Protein AF-G0MVY6-F1 (afdb_monomer_lite)

Structure (mmCIF, N/CA/C/O backbone):
data_AF-G0MVY6-F1
#
_entry.id   AF-G0MVY6-F1
#
loop_
_atom_site.group_PDB
_atom_site.id
_atom_site.type_symbol
_atom_site.label_atom_id
_atom_site.label_alt_id
_atom_site.label_comp_id
_atom_site.label_asym_id
_atom_site.label_entity_id
_atom_site.label_seq_id
_atom_site.pdbx_PDB_ins_code
_atom_site.Cartn_x
_atom_site.Cartn_y
_atom_site.Cartn_z
_atom_site.occupancy
_atom_site.B_iso_or_equiv
_atom_site.auth_seq_id
_atom_site.auth_comp_id
_atom_site.auth_asym_id
_atom_site.auth_atom_id
_atom_site.pdbx_PDB_model_num
ATOM 1 N N . MET A 1 1 ? -21.681 23.575 30.184 1.00 54.53 1 MET A N 1
ATOM 2 C CA . MET A 1 1 ? -21.150 22.647 29.163 1.00 54.53 1 MET A CA 1
ATOM 3 C C . MET A 1 1 ? -19.642 22.621 29.316 1.00 54.53 1 MET A C 1
ATOM 5 O O . MET A 1 1 ? -19.045 23.687 29.276 1.00 54.53 1 MET A O 1
ATOM 9 N N . GLY A 1 2 ? -19.061 21.460 29.621 1.00 59.47 2 GLY A N 1
ATOM 10 C CA . GLY A 1 2 ? -17.609 21.304 29.754 1.00 59.47 2 GLY A CA 1
ATOM 11 C C . GLY A 1 2 ? -16.982 20.960 28.407 1.00 59.47 2 GLY A C 1
ATOM 12 O O . GLY A 1 2 ? -17.597 20.242 27.621 1.00 59.47 2 GLY A O 1
ATOM 13 N N . LEU A 1 3 ? -15.790 21.489 28.145 1.00 54.53 3 LEU A N 1
ATOM 14 C CA . LEU A 1 3 ? -14.963 21.084 27.010 1.00 54.53 3 LEU A CA 1
ATOM 15 C C . LEU A 1 3 ? -14.268 19.763 27.353 1.00 54.53 3 LEU A C 1
ATOM 17 O O . LEU A 1 3 ? -13.771 19.597 28.468 1.00 54.53 3 LEU A O 1
ATOM 21 N N . VAL A 1 4 ? -14.219 18.844 26.395 1.00 61.91 4 VAL A N 1
ATOM 22 C CA . VAL A 1 4 ? -13.423 17.616 26.496 1.00 61.91 4 VAL A CA 1
ATOM 23 C C . VAL A 1 4 ? -12.107 17.865 25.775 1.00 61.91 4 VAL A C 1
ATOM 25 O O . VAL A 1 4 ? -12.110 18.292 24.623 1.00 61.91 4 VAL A O 1
ATOM 28 N N . VAL A 1 5 ? -10.984 17.632 26.454 1.00 56.56 5 VAL A N 1
ATOM 29 C CA . VAL A 1 5 ? -9.653 17.804 25.861 1.00 56.56 5 VAL A CA 1
ATOM 30 C C . VAL A 1 5 ? -9.178 16.466 25.305 1.00 56.56 5 VAL A C 1
ATOM 32 O O . VAL A 1 5 ? -9.082 15.494 26.050 1.00 56.56 5 VAL A O 1
ATOM 35 N N . ILE A 1 6 ? -8.884 16.428 24.006 1.00 56.91 6 ILE A N 1
ATOM 36 C CA . ILE A 1 6 ? -8.321 15.272 23.296 1.00 56.91 6 ILE A CA 1
ATOM 37 C C . ILE A 1 6 ? -7.067 15.770 22.572 1.00 56.91 6 ILE A C 1
ATOM 39 O O . ILE A 1 6 ? -7.131 16.767 21.856 1.00 56.91 6 ILE A O 1
ATOM 43 N N . ASP A 1 7 ? -5.917 15.142 22.828 1.00 54.94 7 ASP A N 1
ATOM 44 C CA . ASP A 1 7 ? -4.609 15.492 22.242 1.00 54.94 7 ASP A CA 1
ATOM 45 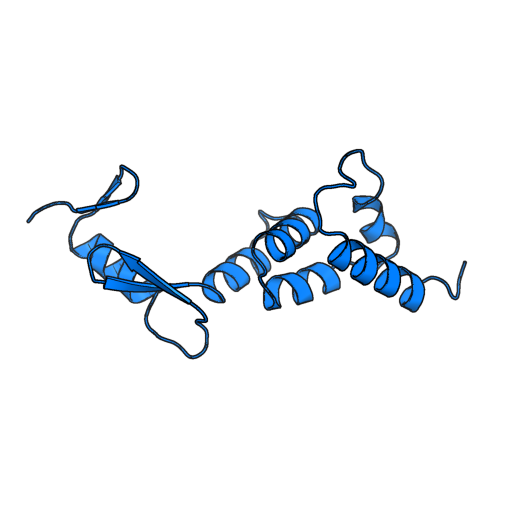C C . ASP A 1 7 ? -4.218 16.979 22.357 1.00 54.94 7 ASP A C 1
ATOM 47 O O . ASP A 1 7 ? -3.557 17.549 21.492 1.00 54.94 7 ASP A O 1
ATOM 51 N N . GLY A 1 8 ? -4.635 17.633 23.447 1.00 67.25 8 GLY A N 1
ATOM 52 C CA . GLY A 1 8 ? -4.352 19.050 23.704 1.00 67.25 8 GLY A CA 1
ATOM 53 C C . GLY A 1 8 ? -5.325 20.036 23.048 1.00 67.25 8 GLY A C 1
ATOM 54 O O . GLY A 1 8 ? -5.194 21.240 23.268 1.00 67.25 8 GLY A O 1
ATOM 55 N N . TYR A 1 9 ? -6.333 19.554 22.316 1.00 62.44 9 TYR A N 1
ATOM 56 C CA . TYR A 1 9 ? -7.393 20.373 21.728 1.00 62.44 9 TYR A CA 1
ATOM 57 C C . TYR A 1 9 ? -8.703 20.222 22.507 1.00 62.44 9 TYR A C 1
ATOM 59 O O . TYR A 1 9 ? -9.116 19.117 22.854 1.00 62.44 9 TYR A O 1
ATOM 67 N N . GLY A 1 10 ? -9.356 21.348 22.804 1.00 70.38 10 GLY A N 1
ATOM 68 C CA . GLY A 1 10 ? -10.657 21.376 23.472 1.00 70.38 10 GLY A CA 1
ATOM 69 C C . GLY A 1 10 ? -11.803 21.262 22.470 1.00 70.38 10 GLY A C 1
ATOM 70 O O . GLY A 1 10 ? -11.910 22.082 21.562 1.00 70.38 10 GLY A O 1
ATOM 71 N N . TYR A 1 11 ? -12.683 20.286 22.673 1.00 72.56 11 TYR A N 1
ATOM 72 C CA . TYR A 1 11 ? -13.880 20.065 21.866 1.00 72.56 11 TYR A CA 1
ATOM 73 C C . TYR A 1 11 ? -15.139 20.301 22.699 1.00 72.56 11 TYR A C 1
ATOM 75 O O . TYR A 1 11 ? -15.228 19.874 23.855 1.00 72.56 11 TYR A O 1
ATOM 83 N N . ASP A 1 12 ? -16.122 20.982 22.111 1.00 81.12 12 ASP A N 1
ATOM 84 C CA . ASP A 1 12 ? -17.461 21.088 22.684 1.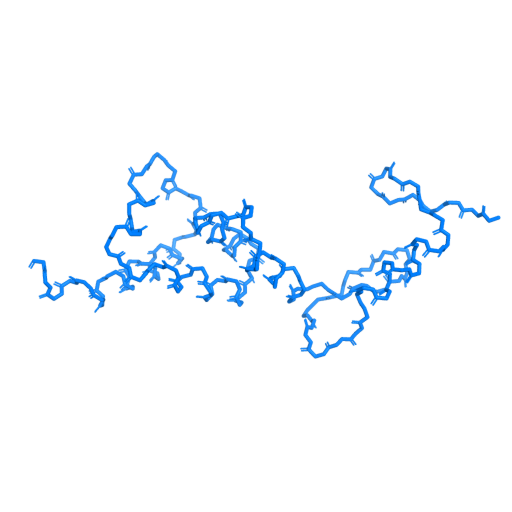00 81.12 12 ASP A CA 1
ATOM 85 C C . ASP A 1 12 ? -18.287 19.825 22.391 1.00 81.12 12 ASP A C 1
ATOM 87 O O . ASP A 1 12 ? -17.891 18.943 21.624 1.00 81.12 12 ASP A O 1
ATOM 91 N N . SER A 1 13 ? -19.458 19.714 23.020 1.00 75.06 13 SER A N 1
ATOM 92 C CA . SER A 1 13 ? -20.318 18.536 22.867 1.00 75.06 13 SER A CA 1
ATOM 93 C C . SER A 1 13 ? -20.756 18.293 21.420 1.00 75.06 13 SER A C 1
ATOM 95 O O . SER A 1 13 ? -20.963 17.146 21.040 1.00 75.06 13 SER A O 1
ATOM 97 N N . VAL A 1 14 ? -20.874 19.353 20.614 1.00 79.62 14 VAL A N 1
ATOM 98 C CA . VAL A 1 14 ? -21.282 19.275 19.204 1.00 79.62 14 VAL A CA 1
ATOM 99 C C . VAL A 1 14 ? -20.148 18.721 18.338 1.00 79.62 14 VAL A C 1
ATOM 101 O O . VAL A 1 14 ? -20.378 17.861 17.487 1.00 79.62 14 VAL A O 1
ATOM 104 N N . GLY A 1 15 ? -18.913 19.174 18.564 1.00 73.25 15 GLY A N 1
ATOM 105 C CA . GLY A 1 15 ? -17.722 18.670 17.887 1.00 73.25 15 GLY A CA 1
ATOM 106 C C . GLY A 1 15 ? -17.469 17.193 18.182 1.00 73.25 15 GLY A C 1
ATOM 107 O O . GLY A 1 15 ? -17.183 16.429 17.260 1.00 73.25 15 GLY A O 1
ATOM 108 N N . ILE A 1 16 ? -17.657 16.783 19.440 1.00 67.75 16 ILE A N 1
ATOM 109 C CA . ILE A 1 16 ? -17.566 15.379 19.860 1.00 67.75 16 ILE A CA 1
ATOM 110 C C . ILE A 1 16 ? -18.630 14.515 19.162 1.00 67.75 16 ILE A C 1
ATOM 112 O O . ILE A 1 16 ? -18.293 13.475 18.602 1.00 67.75 16 ILE A O 1
ATOM 116 N N . GLU A 1 17 ? -19.888 14.962 19.101 1.00 73.62 17 GLU A N 1
ATOM 117 C CA . GLU A 1 17 ? -20.968 14.206 18.444 1.00 73.62 17 GLU A CA 1
ATOM 118 C C . GLU A 1 17 ? -20.730 14.035 16.930 1.00 73.62 17 GLU A C 1
ATOM 120 O O . GLU A 1 17 ? -21.016 12.987 16.348 1.00 73.62 17 GLU A O 1
ATOM 125 N N . LYS A 1 18 ? -20.176 15.062 16.273 1.00 73.31 18 LYS A N 1
ATOM 126 C CA . LYS A 1 18 ? -19.831 15.010 14.846 1.00 73.31 18 LYS A CA 1
ATOM 127 C C . LYS A 1 18 ? -18.664 14.059 14.569 1.00 73.31 18 LYS A C 1
ATOM 129 O O . LYS A 1 18 ? -18.689 13.360 13.557 1.00 73.31 18 LYS A O 1
ATOM 134 N N . LEU A 1 19 ? -17.663 14.039 15.450 1.00 65.81 19 LEU A N 1
ATOM 135 C CA . LEU A 1 19 ? -16.564 13.077 15.398 1.00 65.81 19 LEU A CA 1
ATOM 136 C C . LEU A 1 19 ? -17.096 11.655 15.569 1.00 65.81 19 LEU A C 1
ATOM 138 O O . LEU A 1 19 ? -16.853 10.826 14.704 1.00 65.81 19 LEU A O 1
ATOM 142 N N . GLU A 1 20 ? -17.894 11.382 16.595 1.00 64.94 20 GLU A N 1
ATOM 143 C CA . GLU A 1 20 ? -18.481 10.052 16.824 1.00 64.94 20 GLU A CA 1
ATOM 144 C C . GLU A 1 20 ? -19.257 9.530 15.616 1.00 64.94 20 GLU A C 1
ATOM 146 O O . GLU A 1 20 ? -18.976 8.428 15.153 1.00 64.94 20 GLU A O 1
ATOM 151 N N . LYS A 1 21 ? -20.124 10.361 15.023 1.00 69.62 21 LYS A N 1
ATOM 152 C CA . LYS A 1 21 ? -20.854 10.019 13.790 1.00 69.62 21 LYS A CA 1
ATOM 153 C C . LYS A 1 21 ? -19.941 9.670 12.612 1.00 69.62 21 LYS A C 1
ATOM 155 O O . LYS A 1 21 ? -20.304 8.856 11.770 1.00 69.62 21 LYS A O 1
ATOM 160 N N . SER A 1 22 ? -18.757 10.284 12.519 1.00 61.62 22 SER A N 1
ATOM 161 C CA . SER A 1 22 ? -17.796 9.983 11.443 1.00 61.62 22 SER A CA 1
ATOM 162 C C . SER A 1 22 ? -17.138 8.605 11.582 1.00 61.62 22 SER A C 1
ATOM 164 O O . SER A 1 22 ? -16.566 8.098 10.619 1.00 61.62 22 SER A O 1
ATOM 166 N N . PHE A 1 23 ? -17.274 7.990 12.757 1.00 59.12 23 PHE A N 1
ATOM 167 C CA . PHE A 1 23 ? -16.740 6.684 13.105 1.00 59.12 23 PHE A CA 1
ATOM 168 C C . PHE A 1 23 ? -17.847 5.713 13.554 1.00 59.12 23 PHE A C 1
ATOM 170 O O . PHE A 1 23 ? -17.557 4.785 14.307 1.00 59.12 23 PHE A O 1
ATOM 177 N N . ASP A 1 24 ? -19.100 5.913 13.131 1.00 64.06 24 ASP A N 1
ATOM 178 C CA . ASP A 1 24 ? -20.198 4.986 13.419 1.00 64.06 24 ASP A CA 1
ATOM 179 C C . ASP A 1 24 ? -19.915 3.583 12.850 1.00 64.06 24 ASP A C 1
ATOM 181 O O . ASP A 1 24 ? -19.255 3.410 11.818 1.00 64.06 24 ASP A O 1
ATOM 185 N N . LYS A 1 25 ? -20.437 2.555 13.531 1.00 55.38 25 LYS A N 1
ATOM 186 C CA . LYS A 1 25 ? -20.244 1.152 13.145 1.00 55.38 25 LYS A CA 1
ATOM 187 C C . LYS A 1 25 ? -20.720 0.905 11.713 1.00 55.38 25 LYS A C 1
ATOM 189 O O . LYS A 1 25 ? -21.887 1.119 11.399 1.00 55.38 25 LYS A O 1
ATOM 194 N N . SER A 1 26 ? -19.846 0.340 10.887 1.00 65.75 26 SER A N 1
ATOM 195 C CA . SER A 1 26 ? -20.181 -0.134 9.543 1.00 65.75 26 SER A CA 1
ATOM 196 C C . SER A 1 26 ? -19.463 -1.446 9.231 1.00 65.75 26 SER A C 1
ATOM 198 O O . SER A 1 26 ? -18.484 -1.799 9.894 1.00 65.75 26 SER A O 1
ATOM 200 N N . ASP A 1 27 ? -19.896 -2.129 8.170 1.00 61.19 27 ASP A N 1
ATOM 201 C CA . ASP A 1 27 ? -19.201 -3.300 7.601 1.00 61.19 27 ASP A CA 1
ATOM 202 C C . ASP A 1 27 ? -17.777 -2.958 7.114 1.00 61.19 27 ASP A C 1
ATOM 204 O O . ASP A 1 27 ? -16.992 -3.816 6.702 1.00 61.19 27 ASP A O 1
ATOM 208 N N . GLU A 1 28 ? -17.421 -1.678 7.168 1.00 55.59 28 GLU A N 1
ATOM 209 C CA . GLU A 1 28 ? -16.171 -1.122 6.707 1.00 55.59 28 GLU A CA 1
ATOM 210 C C . GLU A 1 28 ? -15.195 -0.789 7.843 1.00 55.59 28 GLU A C 1
ATOM 212 O O . GLU A 1 28 ? -14.293 0.018 7.658 1.00 55.59 28 GLU A O 1
ATOM 217 N N . THR A 1 29 ? -15.351 -1.357 9.038 1.00 56.00 29 THR A N 1
ATOM 218 C CA . THR A 1 29 ? -14.497 -0.985 10.176 1.00 56.00 29 THR A CA 1
ATOM 219 C C . THR A 1 29 ? -13.955 -2.171 10.957 1.00 56.00 29 THR A C 1
ATOM 221 O O . THR A 1 29 ? -14.724 -2.975 11.472 1.00 56.00 29 THR A O 1
ATOM 224 N N . ASP A 1 30 ? -12.623 -2.232 11.077 1.00 61.19 30 ASP A N 1
ATOM 225 C CA . ASP A 1 30 ? -11.903 -3.427 11.546 1.00 61.19 30 ASP A CA 1
ATOM 226 C C . ASP A 1 30 ? -11.253 -3.275 12.939 1.00 61.19 30 ASP A C 1
ATOM 228 O O . ASP A 1 30 ? -10.790 -4.261 13.505 1.00 61.19 30 ASP A O 1
ATOM 232 N N . ALA A 1 31 ? -11.266 -2.082 13.549 1.00 55.53 31 ALA A N 1
ATOM 233 C CA . ALA A 1 31 ? -10.868 -1.891 14.947 1.00 55.53 31 ALA A CA 1
ATOM 234 C C . ALA A 1 31 ? -11.732 -0.841 15.662 1.00 55.53 31 ALA A C 1
ATOM 236 O O . ALA A 1 31 ? -12.310 0.046 15.034 1.00 55.53 31 ALA A O 1
ATOM 237 N N . ILE A 1 32 ? -11.824 -0.955 16.992 1.00 56.38 32 ILE A N 1
ATOM 238 C CA . ILE A 1 32 ? -12.543 -0.022 17.866 1.00 56.38 32 ILE A CA 1
ATOM 239 C C . ILE A 1 32 ? -11.526 0.687 18.766 1.00 56.38 32 ILE A C 1
ATOM 241 O O . ILE A 1 32 ? -10.970 0.070 19.673 1.00 56.38 32 ILE A O 1
ATOM 245 N N . LEU A 1 33 ? -11.313 1.982 18.549 1.00 64.38 33 LEU A N 1
ATOM 246 C CA . LEU A 1 33 ? -10.600 2.859 19.474 1.00 64.38 33 LEU A CA 1
ATOM 247 C C . LEU A 1 33 ? -11.569 3.293 20.584 1.00 64.38 33 LEU A C 1
ATOM 249 O O . LEU A 1 33 ? -12.662 3.770 20.291 1.00 64.38 33 LEU A O 1
ATOM 253 N N . VAL A 1 34 ? -11.196 3.140 21.856 1.00 56.41 34 VAL A N 1
ATOM 254 C CA . VAL A 1 34 ? -12.017 3.619 22.981 1.00 56.41 34 VAL A CA 1
ATOM 255 C C . VAL A 1 34 ? -11.415 4.904 23.543 1.00 56.41 34 VAL A C 1
ATOM 257 O O . VAL A 1 34 ? -10.299 4.883 24.051 1.00 56.41 34 VAL A O 1
ATOM 260 N N . VAL A 1 35 ? -12.164 6.006 23.485 1.00 60.44 35 VAL A N 1
ATOM 261 C CA . VAL A 1 35 ? -11.791 7.314 24.048 1.00 60.44 35 VAL A CA 1
ATOM 262 C C . VAL A 1 35 ? -12.888 7.748 25.014 1.00 60.44 35 VAL A C 1
ATOM 264 O O . VAL A 1 35 ? -14.042 7.867 24.613 1.00 60.44 35 VAL A O 1
ATOM 267 N N . ASN A 1 36 ? -12.552 7.981 26.287 1.00 57.34 36 ASN A N 1
ATOM 268 C CA . ASN A 1 36 ? -13.509 8.409 27.322 1.00 57.34 36 ASN A CA 1
ATOM 269 C C . ASN A 1 36 ? -14.807 7.575 27.337 1.00 57.34 36 ASN A C 1
ATOM 271 O O . ASN A 1 36 ? -15.903 8.124 27.270 1.00 57.34 36 ASN A O 1
ATOM 275 N N . GLU A 1 37 ? -14.671 6.245 27.373 1.00 57.41 37 GLU A N 1
ATOM 276 C CA . GLU A 1 37 ? -15.779 5.266 27.365 1.00 57.41 37 GLU A CA 1
ATOM 277 C C . GLU A 1 37 ? -16.581 5.174 26.049 1.00 57.41 37 GLU A C 1
ATOM 279 O O . GLU A 1 37 ? -17.484 4.343 25.936 1.00 57.41 37 GLU A O 1
ATOM 284 N N . ARG A 1 38 ? -16.228 5.953 25.017 1.00 47.47 38 ARG A N 1
ATOM 285 C CA . ARG A 1 38 ? -16.888 5.948 23.701 1.00 47.47 38 ARG A CA 1
ATOM 286 C C . ARG A 1 38 ? -16.045 5.232 22.647 1.00 47.47 38 ARG A C 1
ATOM 288 O O . ARG A 1 38 ? -14.822 5.318 22.661 1.00 47.47 38 ARG A O 1
ATOM 295 N N . LYS A 1 39 ? -16.704 4.493 21.750 1.00 57.47 39 LYS A N 1
ATOM 296 C CA . LYS A 1 39 ? -16.100 3.589 20.753 1.00 57.47 39 LYS A CA 1
ATOM 297 C C . LYS A 1 39 ? -16.065 4.254 19.369 1.00 57.47 39 LYS A C 1
ATOM 299 O O . LYS A 1 39 ? -17.125 4.562 18.842 1.00 57.47 39 LYS A O 1
ATOM 304 N N . LEU A 1 40 ? -14.884 4.433 18.779 1.00 62.00 40 LEU A N 1
ATOM 305 C CA . LEU A 1 40 ? -14.662 4.937 17.417 1.00 62.00 40 LEU A CA 1
ATOM 306 C C . LEU A 1 40 ? -14.153 3.804 16.522 1.00 62.00 40 LEU A C 1
ATOM 308 O O . LEU A 1 40 ? -13.224 3.089 16.887 1.00 62.00 40 LEU A O 1
ATOM 312 N N . HIS A 1 41 ? -14.737 3.637 15.347 1.00 62.78 41 HIS A N 1
ATOM 313 C CA . HIS A 1 41 ? -14.430 2.557 14.427 1.00 62.78 41 HIS A CA 1
ATOM 314 C C . HIS A 1 41 ? -13.352 2.947 13.384 1.00 62.78 41 HIS A C 1
ATOM 316 O O . HIS A 1 41 ? -13.631 3.709 12.465 1.00 62.78 41 HIS A O 1
ATOM 322 N N . VAL A 1 42 ? -12.117 2.437 13.480 1.00 63.25 42 VAL A N 1
ATOM 323 C CA . VAL A 1 42 ? -10.951 2.933 12.710 1.00 63.25 42 VAL A CA 1
ATOM 324 C C . VAL A 1 42 ? -10.269 1.780 11.962 1.00 63.25 42 VAL A C 1
ATOM 326 O O . VAL A 1 42 ? -9.716 0.905 12.607 1.00 63.25 42 VAL A O 1
ATOM 329 N N . ASN A 1 43 ? -10.353 1.741 10.623 1.00 65.62 43 ASN A N 1
ATOM 330 C CA . ASN A 1 43 ? -9.358 1.106 9.728 1.00 65.62 43 ASN A CA 1
ATOM 331 C C . ASN A 1 43 ? -9.659 1.434 8.251 1.00 65.62 43 ASN A C 1
ATOM 333 O O . ASN A 1 43 ? -8.935 2.234 7.664 1.00 65.62 43 ASN A O 1
ATOM 337 N N . LYS A 1 44 ? -10.785 1.001 7.659 1.00 69.62 44 LYS A N 1
ATOM 338 C CA . LYS A 1 44 ? -11.014 1.258 6.216 1.00 69.62 44 LYS A CA 1
ATOM 339 C C . LYS A 1 44 ? -11.277 2.725 5.865 1.00 69.62 44 LYS A C 1
ATOM 341 O O . LYS A 1 44 ? -10.991 3.147 4.748 1.00 69.62 44 LYS A O 1
ATOM 346 N N . ALA A 1 45 ? -11.786 3.534 6.798 1.00 75.62 45 ALA A N 1
ATOM 347 C CA . ALA A 1 45 ? -11.933 4.978 6.584 1.00 75.62 45 ALA A CA 1
ATOM 348 C C . ALA A 1 45 ? -10.571 5.671 6.385 1.00 75.62 45 ALA A C 1
ATOM 350 O O . ALA A 1 45 ? -10.429 6.499 5.483 1.00 75.62 45 ALA A O 1
ATOM 351 N N . LEU A 1 46 ? -9.565 5.282 7.177 1.00 79.62 46 LEU A N 1
ATOM 352 C CA . LEU A 1 46 ? -8.194 5.772 7.045 1.00 79.62 46 LEU A CA 1
ATOM 353 C C . LEU A 1 46 ? -7.576 5.298 5.726 1.00 79.62 46 LEU A C 1
ATOM 355 O O . LEU A 1 46 ? -7.018 6.103 4.984 1.00 79.62 46 LEU A O 1
ATOM 359 N N . GLU A 1 47 ? -7.742 4.017 5.393 1.00 88.06 47 GLU A N 1
ATOM 360 C CA . GLU A 1 47 ? -7.246 3.459 4.132 1.00 88.06 47 GLU A CA 1
ATOM 361 C C . GLU A 1 47 ? -7.834 4.185 2.920 1.00 88.06 47 GLU A C 1
ATOM 363 O O . GLU A 1 47 ? -7.089 4.635 2.052 1.00 88.06 47 GLU A O 1
ATOM 368 N N . ARG A 1 48 ? -9.156 4.396 2.882 1.00 86.69 48 ARG A N 1
ATOM 369 C CA . ARG A 1 48 ? -9.821 5.149 1.806 1.00 86.69 48 ARG A CA 1
ATOM 370 C C . ARG A 1 48 ? -9.333 6.584 1.696 1.00 86.69 48 ARG A C 1
ATOM 372 O O . ARG A 1 48 ? -9.149 7.079 0.581 1.00 86.69 48 ARG A O 1
ATOM 379 N N . PHE A 1 49 ? -9.139 7.259 2.825 1.00 87.69 49 PHE A N 1
ATOM 380 C CA . PHE A 1 49 ? -8.598 8.613 2.832 1.00 87.69 49 PHE A CA 1
ATOM 381 C C . PHE A 1 49 ? -7.203 8.645 2.194 1.00 87.69 49 PHE A C 1
ATOM 383 O O . PHE A 1 49 ? -6.965 9.430 1.277 1.00 87.69 49 PHE A O 1
ATOM 390 N N . ILE A 1 50 ? -6.311 7.734 2.596 1.00 90.62 50 ILE A N 1
ATOM 391 C CA . ILE A 1 50 ? -4.953 7.663 2.047 1.00 90.62 50 ILE A CA 1
ATOM 392 C C . ILE A 1 50 ? -4.979 7.279 0.558 1.00 90.62 50 ILE A C 1
ATOM 394 O O . ILE A 1 50 ? -4.291 7.912 -0.240 1.00 90.62 50 ILE A O 1
ATOM 398 N N . ILE A 1 51 ? -5.782 6.283 0.160 1.00 93.00 51 ILE A N 1
ATOM 399 C CA . ILE A 1 51 ? -5.930 5.828 -1.237 1.00 93.00 51 ILE A CA 1
ATOM 400 C C . ILE A 1 51 ? -6.344 6.986 -2.154 1.00 93.00 51 ILE A C 1
ATOM 402 O O . ILE A 1 51 ? -5.747 7.171 -3.220 1.00 93.00 51 ILE A O 1
ATOM 406 N N . SER A 1 52 ? -7.358 7.751 -1.738 1.00 91.62 52 SER A N 1
ATOM 407 C CA . SER A 1 52 ? -7.980 8.808 -2.545 1.00 91.62 52 SER A CA 1
ATOM 408 C C . SER A 1 52 ? -7.199 10.128 -2.544 1.00 91.62 52 SER A C 1
ATOM 410 O O . SER A 1 52 ? -7.288 10.895 -3.507 1.00 91.62 52 SER A O 1
ATOM 412 N N . SER A 1 53 ? -6.402 10.385 -1.503 1.00 91.19 53 SER A N 1
ATOM 413 C CA . SER A 1 53 ? -5.615 11.612 -1.379 1.00 91.19 53 SER A CA 1
ATOM 414 C C . SER A 1 53 ? -4.433 11.671 -2.360 1.00 91.19 53 SER A C 1
ATOM 416 O O . SER A 1 53 ? -3.732 10.685 -2.624 1.00 91.19 53 SER A O 1
ATOM 418 N N . GLN A 1 54 ? -4.198 12.876 -2.883 1.00 89.38 54 GLN A N 1
ATOM 419 C CA . GLN A 1 54 ? -3.041 13.224 -3.714 1.00 89.38 54 GLN A CA 1
ATOM 420 C C . GLN A 1 54 ? -1.820 13.655 -2.886 1.00 89.38 54 GLN A C 1
ATOM 422 O O . GLN A 1 54 ? -0.724 13.737 -3.434 1.00 89.38 54 GLN A O 1
ATOM 427 N N . ASP A 1 55 ? -1.985 13.882 -1.580 1.00 91.44 55 ASP A N 1
ATOM 428 C CA . ASP A 1 55 ? -0.905 14.327 -0.686 1.00 91.44 55 ASP A CA 1
ATOM 429 C C . ASP A 1 55 ? 0.131 13.223 -0.436 1.00 91.44 55 ASP A C 1
ATOM 431 O O . ASP A 1 55 ? 1.277 13.496 -0.082 1.00 91.44 55 ASP A O 1
ATOM 435 N N . PHE A 1 56 ? -0.266 11.965 -0.653 1.00 91.69 56 PHE A N 1
ATOM 436 C CA . PHE A 1 56 ? 0.599 10.801 -0.514 1.00 91.69 56 PHE A CA 1
ATOM 437 C C . PHE A 1 56 ? 1.018 10.286 -1.886 1.00 91.69 56 PHE A C 1
ATOM 439 O O . PHE A 1 56 ? 0.195 9.824 -2.683 1.00 91.69 56 PHE A O 1
ATOM 446 N N . ASN A 1 57 ? 2.316 10.284 -2.161 1.00 91.94 57 ASN A N 1
ATOM 447 C CA . ASN A 1 57 ? 2.846 9.610 -3.337 1.00 91.94 57 ASN A CA 1
ATOM 448 C C . ASN A 1 57 ? 2.790 8.078 -3.171 1.00 91.94 57 ASN A C 1
ATOM 450 O O . ASN A 1 57 ? 2.582 7.547 -2.079 1.00 91.94 57 ASN A O 1
ATOM 454 N N . ARG A 1 58 ? 2.992 7.346 -4.271 1.00 93.50 58 ARG A N 1
ATOM 455 C CA . ARG A 1 58 ? 2.967 5.874 -4.287 1.00 93.50 58 ARG A CA 1
ATOM 456 C C . ARG A 1 58 ? 3.865 5.248 -3.214 1.00 93.50 58 ARG A C 1
ATOM 458 O O . ARG A 1 58 ? 3.437 4.316 -2.539 1.00 93.50 58 ARG A O 1
ATOM 465 N N . ARG A 1 59 ? 5.088 5.760 -3.042 1.00 91.44 59 ARG A N 1
ATOM 466 C CA . ARG A 1 59 ? 6.042 5.236 -2.060 1.00 91.44 59 ARG A CA 1
ATOM 467 C C . ARG A 1 59 ? 5.547 5.457 -0.633 1.00 91.44 59 ARG A C 1
ATOM 469 O O . ARG A 1 59 ? 5.607 4.522 0.154 1.00 91.44 59 ARG A O 1
ATOM 476 N N . GLN A 1 60 ? 5.030 6.644 -0.319 1.00 91.94 60 GLN A N 1
ATOM 477 C CA . GLN A 1 60 ? 4.452 6.960 0.993 1.00 91.94 60 GLN A CA 1
ATOM 478 C C . GLN A 1 60 ? 3.255 6.061 1.305 1.00 91.94 60 GLN A C 1
ATOM 480 O O . GLN A 1 60 ? 3.201 5.487 2.386 1.00 91.94 60 GLN A O 1
ATOM 485 N N . LYS A 1 61 ? 2.354 5.863 0.332 1.00 94.38 61 LYS A N 1
ATOM 486 C CA . LYS A 1 61 ? 1.233 4.920 0.457 1.00 94.38 61 LYS A CA 1
ATOM 487 C C . LYS A 1 61 ? 1.726 3.507 0.774 1.00 94.38 61 LYS A C 1
ATOM 489 O O . LYS A 1 61 ? 1.174 2.855 1.649 1.00 94.38 61 LYS A O 1
ATOM 494 N N . LEU A 1 62 ? 2.793 3.067 0.105 1.00 94.81 62 LEU A N 1
ATOM 495 C CA . LEU A 1 62 ? 3.391 1.752 0.320 1.00 94.81 62 LEU A CA 1
ATOM 496 C C . LEU A 1 62 ? 4.031 1.607 1.717 1.00 94.81 62 LEU A C 1
ATOM 498 O O . LEU A 1 62 ? 3.850 0.573 2.347 1.00 94.81 62 LEU A O 1
ATOM 502 N N . VAL A 1 63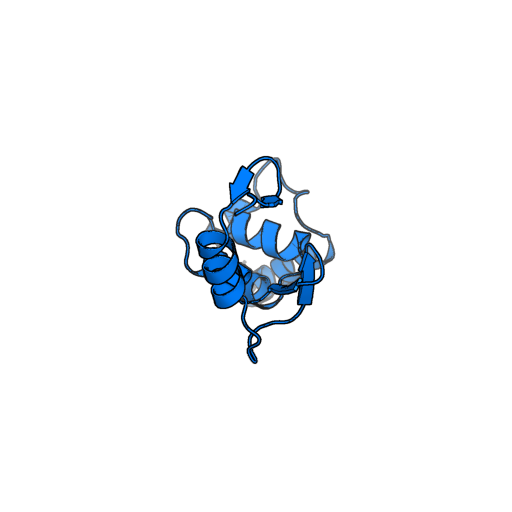 ? 4.760 2.624 2.198 1.00 92.62 63 VAL A N 1
ATOM 503 C CA . VAL A 1 63 ? 5.364 2.627 3.549 1.00 92.62 63 VAL A CA 1
ATOM 504 C C . VAL A 1 63 ? 4.281 2.589 4.624 1.00 92.62 63 VAL A C 1
ATOM 506 O O . VAL A 1 63 ? 4.320 1.724 5.487 1.00 92.62 63 VAL A O 1
ATOM 509 N N . MET A 1 64 ? 3.283 3.474 4.537 1.00 89.50 64 MET A N 1
ATOM 510 C CA . MET A 1 64 ? 2.194 3.540 5.519 1.00 89.50 64 MET A CA 1
ATOM 511 C C . MET A 1 64 ? 1.398 2.238 5.574 1.00 89.50 64 MET A C 1
ATOM 513 O O . MET A 1 64 ? 1.013 1.794 6.651 1.00 89.50 64 MET A O 1
ATOM 517 N N . ALA A 1 65 ? 1.158 1.615 4.419 1.00 91.75 65 ALA A N 1
ATOM 518 C CA . ALA A 1 65 ? 0.442 0.352 4.366 1.00 91.75 65 ALA A CA 1
ATOM 519 C C . ALA A 1 65 ? 1.158 -0.773 5.119 1.00 91.75 65 ALA A C 1
ATOM 521 O O . ALA A 1 65 ? 0.521 -1.552 5.820 1.00 91.75 65 ALA A O 1
ATOM 522 N N . ASP A 1 66 ? 2.477 -0.844 4.966 1.00 92.12 66 ASP A N 1
ATOM 523 C CA . ASP A 1 66 ? 3.326 -1.854 5.592 1.00 92.12 66 ASP A CA 1
ATOM 524 C C . ASP A 1 66 ? 3.536 -1.584 7.084 1.00 9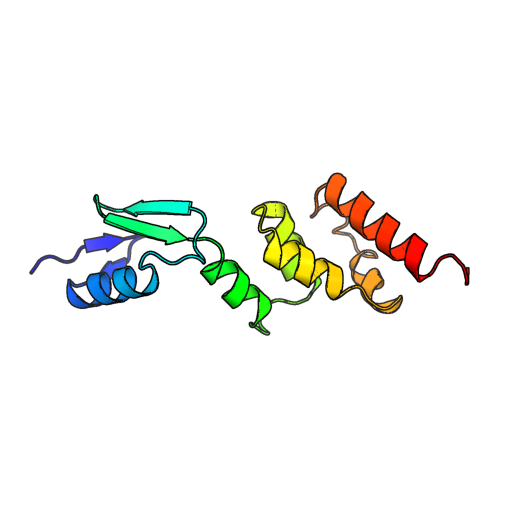2.12 66 ASP A C 1
ATOM 526 O O . ASP A 1 66 ? 3.387 -2.487 7.901 1.00 92.12 66 ASP A O 1
ATOM 530 N N . GLU A 1 67 ? 3.816 -0.331 7.452 1.00 88.06 67 GLU A N 1
ATOM 531 C CA . GLU A 1 67 ? 4.065 0.079 8.838 1.00 88.06 67 GLU A CA 1
ATOM 532 C C . GLU A 1 67 ? 2.837 -0.126 9.735 1.00 88.06 67 GLU A C 1
ATOM 534 O O . GLU A 1 67 ? 2.969 -0.573 10.875 1.00 88.06 67 GLU A O 1
ATOM 539 N N . TYR A 1 68 ? 1.640 0.161 9.214 1.00 84.62 68 TYR A N 1
ATOM 540 C CA . TYR A 1 68 ? 0.384 0.070 9.965 1.00 84.62 68 TYR A CA 1
ATOM 541 C C . TYR A 1 68 ? -0.448 -1.176 9.634 1.00 84.62 68 TYR A C 1
ATOM 543 O O . TYR A 1 68 ? -1.572 -1.296 10.118 1.00 84.62 68 TYR A O 1
ATOM 551 N N . ASN A 1 69 ? 0.087 -2.102 8.830 1.00 85.12 69 ASN A N 1
ATOM 552 C CA . ASN A 1 69 ? -0.583 -3.337 8.412 1.00 85.12 69 ASN A CA 1
ATOM 553 C C . ASN A 1 69 ? -1.991 -3.098 7.813 1.00 85.12 69 ASN A C 1
ATOM 555 O O . ASN A 1 69 ? -2.965 -3.758 8.176 1.00 85.12 69 ASN A O 1
ATOM 559 N N . LEU A 1 70 ? -2.095 -2.114 6.915 1.00 86.81 70 LEU A N 1
ATOM 560 C CA . LEU A 1 70 ? -3.336 -1.697 6.256 1.00 86.81 70 LEU A CA 1
ATOM 561 C C . LEU A 1 70 ? -3.511 -2.457 4.937 1.00 86.81 70 LEU A C 1
ATOM 563 O O . LEU A 1 70 ? -2.961 -2.061 3.908 1.00 86.81 70 LEU A O 1
ATOM 567 N N . GLU A 1 71 ? -4.242 -3.568 4.969 1.00 88.94 71 GLU A N 1
ATOM 568 C CA . GLU A 1 71 ? -4.286 -4.541 3.869 1.00 88.94 71 GLU A CA 1
ATOM 569 C C . GLU A 1 71 ? -4.840 -3.979 2.548 1.00 88.94 71 GLU A C 1
ATOM 571 O O . GLU A 1 71 ? -4.237 -4.205 1.495 1.00 88.94 71 GLU A O 1
ATOM 576 N N . ASN A 1 72 ? -5.929 -3.202 2.572 1.00 90.19 72 ASN A N 1
ATOM 577 C CA . ASN A 1 72 ? -6.519 -2.643 1.348 1.00 90.19 72 ASN A CA 1
ATOM 578 C C . ASN A 1 72 ? -5.610 -1.559 0.752 1.00 90.19 72 ASN A C 1
ATOM 580 O O . ASN A 1 72 ? -5.430 -1.475 -0.467 1.00 90.19 72 ASN A O 1
ATOM 584 N N . LEU A 1 73 ? -5.005 -0.728 1.605 1.00 92.62 73 LEU A N 1
ATOM 585 C CA . LEU A 1 73 ? -4.012 0.254 1.183 1.00 92.62 73 LEU A CA 1
ATOM 586 C C . LEU A 1 73 ? -2.762 -0.437 0.629 1.00 92.62 73 LEU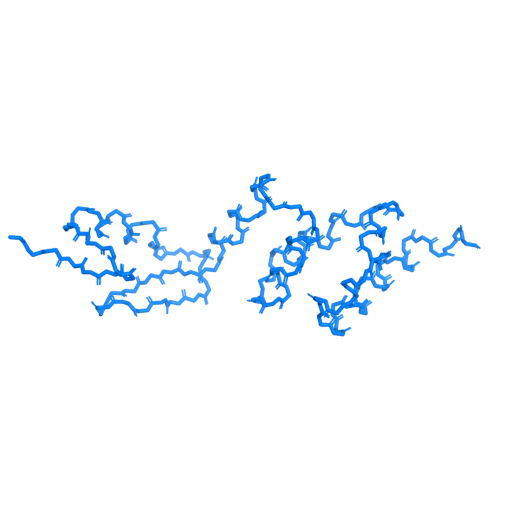 A C 1
ATOM 588 O O . LEU A 1 73 ? -2.197 0.052 -0.349 1.00 92.62 73 LEU A O 1
ATOM 592 N N . LEU A 1 74 ? -2.345 -1.564 1.211 1.00 94.38 74 LEU A N 1
ATOM 593 C CA . LEU A 1 74 ? -1.189 -2.333 0.757 1.00 94.38 74 LEU A CA 1
ATOM 594 C C . LEU A 1 74 ? -1.431 -2.892 -0.642 1.00 94.38 74 LEU A C 1
ATOM 596 O O . LEU A 1 74 ? -0.600 -2.697 -1.531 1.00 94.38 74 LEU A O 1
ATOM 600 N N . GLU A 1 75 ? -2.584 -3.526 -0.857 1.00 95.38 75 GLU A N 1
ATOM 601 C CA . GLU A 1 75 ? -2.996 -4.031 -2.166 1.00 95.38 75 GLU A CA 1
ATOM 602 C C . GLU A 1 75 ? -3.027 -2.904 -3.209 1.00 95.38 75 GLU A C 1
ATOM 604 O O . GLU A 1 75 ? -2.404 -3.014 -4.273 1.00 95.38 75 GLU A O 1
ATOM 609 N N . TYR A 1 76 ? -3.666 -1.777 -2.875 1.00 96.25 76 TYR A N 1
ATOM 610 C CA . TYR A 1 76 ? -3.716 -0.602 -3.742 1.00 96.25 76 TYR A CA 1
ATOM 611 C C . TYR A 1 76 ? -2.316 -0.059 -4.063 1.00 96.25 76 TYR A C 1
ATOM 613 O O . TYR A 1 76 ? -1.977 0.143 -5.232 1.00 96.25 76 TYR A O 1
ATOM 621 N N . ALA A 1 77 ? -1.476 0.151 -3.045 1.00 96.38 77 ALA A N 1
ATOM 622 C CA . ALA A 1 77 ? -0.145 0.729 -3.194 1.00 96.38 77 ALA A CA 1
ATOM 623 C C . ALA A 1 77 ? 0.782 -0.167 -4.026 1.00 96.38 77 ALA A C 1
ATOM 625 O O . ALA A 1 77 ? 1.488 0.335 -4.902 1.00 96.38 77 ALA A O 1
ATOM 626 N N . ILE A 1 78 ? 0.740 -1.488 -3.820 1.00 96.50 78 ILE A N 1
ATOM 627 C CA . ILE A 1 78 ? 1.441 -2.467 -4.663 1.00 96.50 78 ILE A CA 1
ATOM 628 C C . ILE A 1 78 ? 0.922 -2.391 -6.108 1.00 96.50 78 ILE A C 1
ATOM 630 O O . ILE A 1 78 ? 1.710 -2.463 -7.055 1.00 96.50 78 ILE A O 1
ATOM 634 N N . GLY A 1 79 ? -0.387 -2.209 -6.304 1.00 96.38 79 GLY A N 1
ATOM 635 C CA . GLY A 1 79 ? -1.020 -2.033 -7.615 1.00 96.38 79 GLY A CA 1
ATOM 636 C C . GLY A 1 79 ? -0.456 -0.868 -8.437 1.00 96.38 79 GLY A C 1
ATOM 637 O O . GLY A 1 79 ? -0.332 -0.984 -9.658 1.00 96.38 79 GLY A O 1
ATOM 638 N N . LEU A 1 80 ? -0.016 0.210 -7.782 1.00 96.38 80 LEU A N 1
ATOM 639 C CA . LEU A 1 80 ? 0.580 1.385 -8.433 1.00 96.38 80 LEU A CA 1
ATOM 640 C C . LEU A 1 80 ? 1.982 1.125 -9.035 1.00 96.38 80 LEU A C 1
ATOM 642 O O . LEU A 1 80 ? 2.492 1.963 -9.784 1.00 96.38 80 LEU A O 1
ATOM 646 N N . TYR A 1 81 ? 2.619 -0.013 -8.730 1.00 95.31 81 TYR A N 1
ATOM 647 C CA . TYR A 1 81 ? 3.893 -0.454 -9.320 1.00 95.31 81 TYR A CA 1
ATOM 648 C C . TYR A 1 81 ? 3.661 -1.322 -10.567 1.00 95.31 81 TYR A C 1
ATOM 650 O O . TYR A 1 81 ? 4.022 -2.499 -10.622 1.00 95.31 81 TYR A O 1
ATOM 658 N N . ASN A 1 82 ? 3.009 -0.746 -11.576 1.00 94.19 82 ASN A N 1
ATOM 659 C CA . ASN A 1 82 ? 2.592 -1.435 -12.805 1.00 94.19 82 ASN A CA 1
ATOM 660 C C . ASN A 1 82 ? 3.495 -1.162 -14.025 1.00 94.19 82 ASN A C 1
ATOM 662 O O . ASN A 1 82 ? 3.198 -1.617 -15.126 1.00 94.19 82 ASN A O 1
ATOM 666 N N . SER A 1 83 ? 4.610 -0.453 -13.846 1.00 94.50 83 SER A N 1
ATOM 667 C CA . SER A 1 83 ? 5.574 -0.141 -14.905 1.00 94.50 83 SER A CA 1
ATOM 668 C C . SER A 1 83 ? 7.004 -0.201 -14.371 1.00 94.50 83 SER A C 1
ATOM 670 O O . SER A 1 83 ? 7.225 0.025 -13.185 1.00 94.50 83 SER A O 1
ATOM 672 N N . ARG A 1 84 ? 8.003 -0.460 -15.232 1.00 91.38 84 ARG A N 1
ATOM 673 C CA . ARG A 1 84 ? 9.419 -0.506 -14.806 1.00 91.38 84 ARG A CA 1
ATOM 674 C C . ARG A 1 84 ? 9.887 0.800 -14.157 1.00 91.38 84 ARG A C 1
ATOM 676 O O . ARG A 1 84 ? 10.631 0.752 -13.184 1.00 91.38 84 ARG A O 1
ATOM 683 N N . SER A 1 85 ? 9.444 1.954 -14.663 1.00 92.44 85 SER A N 1
ATOM 684 C CA . SER A 1 85 ? 9.819 3.259 -14.103 1.00 92.44 85 SER A CA 1
ATOM 685 C C . SER A 1 85 ? 9.303 3.452 -12.679 1.00 92.44 85 SER A C 1
ATOM 687 O O . SER A 1 85 ? 9.979 4.092 -11.882 1.00 92.44 85 SER A O 1
ATOM 689 N N . ALA A 1 86 ? 8.171 2.840 -12.311 1.00 93.44 86 ALA A N 1
ATOM 690 C CA . ALA A 1 86 ? 7.663 2.900 -10.944 1.00 93.44 86 ALA A CA 1
ATOM 691 C C . ALA A 1 86 ? 8.653 2.320 -9.918 1.00 93.44 86 ALA A C 1
ATOM 693 O O . ALA A 1 86 ? 8.729 2.802 -8.793 1.00 93.44 86 ALA A O 1
ATOM 694 N N . PHE A 1 87 ? 9.457 1.325 -10.305 1.00 91.75 87 PHE A N 1
ATOM 695 C CA . PHE A 1 87 ? 10.436 0.689 -9.416 1.00 91.75 87 PHE A CA 1
ATOM 696 C C . PHE A 1 87 ? 11.693 1.539 -9.181 1.00 91.75 87 PHE A C 1
ATOM 698 O O . PHE A 1 87 ? 12.520 1.181 -8.343 1.00 91.75 87 PHE A O 1
ATOM 705 N N . GLN A 1 88 ? 11.833 2.689 -9.851 1.00 89.62 88 GLN A N 1
ATOM 706 C CA . GLN A 1 88 ? 12.887 3.658 -9.535 1.00 89.62 88 GLN A CA 1
ATOM 707 C C . GLN A 1 88 ? 12.770 4.193 -8.100 1.00 89.62 88 GLN A C 1
ATOM 709 O O . GLN A 1 88 ? 13.790 4.571 -7.527 1.00 89.62 88 GLN A O 1
ATOM 714 N N . ASP A 1 89 ? 11.580 4.130 -7.485 1.00 89.31 89 ASP A N 1
ATOM 715 C CA . ASP A 1 89 ? 11.359 4.457 -6.068 1.00 89.31 89 ASP A CA 1
ATOM 716 C C . ASP A 1 89 ? 12.289 3.668 -5.118 1.00 89.31 89 ASP A C 1
ATOM 718 O O . ASP A 1 89 ? 12.560 4.113 -4.005 1.00 89.31 89 ASP A O 1
ATOM 722 N N . PHE A 1 90 ? 12.795 2.503 -5.545 1.00 87.88 90 PHE A N 1
ATOM 723 C CA . PHE A 1 90 ? 13.697 1.651 -4.761 1.00 87.88 90 PHE A CA 1
ATOM 724 C C . PHE A 1 90 ? 15.193 1.929 -5.013 1.00 87.88 90 PHE A C 1
ATOM 726 O O . PHE A 1 90 ? 16.055 1.285 -4.408 1.00 87.88 90 PHE A O 1
ATOM 733 N N . ASN A 1 91 ? 15.526 2.888 -5.885 1.00 83.00 91 ASN A N 1
ATOM 734 C CA . ASN A 1 91 ? 16.899 3.232 -6.275 1.00 83.00 91 ASN A CA 1
ATOM 735 C C . ASN A 1 91 ? 17.515 4.377 -5.435 1.00 83.00 91 ASN A C 1
ATOM 737 O O . ASN A 1 91 ? 18.346 5.137 -5.926 1.00 83.00 91 ASN A O 1
ATOM 741 N N . GLY A 1 92 ? 17.098 4.526 -4.175 1.00 72.81 92 GLY A N 1
ATOM 742 C CA . GLY A 1 92 ? 17.542 5.596 -3.273 1.00 72.81 92 GLY A CA 1
ATOM 743 C C . GLY A 1 92 ? 18.164 5.093 -1.962 1.00 72.81 92 GLY A C 1
ATOM 744 O O . GLY A 1 92 ? 18.170 3.889 -1.700 1.00 72.81 92 GLY A O 1
ATOM 745 N N . PRO A 1 93 ? 18.664 6.006 -1.104 1.00 69.69 93 PRO A N 1
ATOM 746 C CA . PRO A 1 93 ? 19.267 5.664 0.193 1.00 69.69 93 PRO A CA 1
ATOM 747 C C . PRO A 1 93 ? 18.265 5.058 1.196 1.00 69.69 93 PRO A C 1
ATOM 749 O O . PRO A 1 93 ? 18.665 4.414 2.159 1.00 69.69 93 PRO A O 1
ATOM 752 N N . HIS A 1 94 ? 16.966 5.193 0.935 1.00 62.47 94 HIS A N 1
ATOM 753 C CA . HIS A 1 94 ? 15.853 4.745 1.775 1.00 62.47 94 HIS A CA 1
ATOM 754 C C . HIS A 1 94 ? 15.388 3.302 1.483 1.00 62.47 94 HIS A C 1
ATOM 756 O O . HIS A 1 94 ? 14.195 2.996 1.430 1.00 62.47 94 HIS A O 1
ATOM 762 N N . LYS A 1 95 ? 16.331 2.374 1.264 1.00 60.97 95 LYS A N 1
ATOM 763 C CA . LYS A 1 95 ? 16.014 0.950 1.005 1.00 60.97 95 LYS A CA 1
ATOM 764 C C . LYS A 1 95 ? 15.398 0.225 2.211 1.00 60.97 95 LYS A C 1
ATOM 766 O O . LYS A 1 95 ? 14.961 -0.917 2.070 1.00 60.97 95 LYS A O 1
ATOM 771 N N . THR A 1 96 ? 15.385 0.841 3.391 1.00 61.94 96 THR A N 1
ATOM 772 C CA . THR A 1 96 ? 14.988 0.212 4.659 1.00 61.94 96 THR A CA 1
ATOM 773 C C . THR A 1 96 ? 13.559 0.498 5.101 1.00 61.94 96 THR A C 1
ATOM 775 O O . THR A 1 96 ? 13.100 -0.196 5.997 1.00 61.94 96 THR A O 1
ATOM 778 N N . ASP A 1 97 ? 12.837 1.430 4.476 1.00 79.75 97 ASP A N 1
ATOM 779 C CA . ASP A 1 97 ? 11.556 1.927 5.019 1.00 79.75 97 ASP A CA 1
ATOM 780 C C . ASP A 1 97 ? 10.367 0.971 4.807 1.00 79.75 97 ASP A C 1
ATOM 782 O O . ASP A 1 97 ? 9.221 1.372 4.940 1.00 79.75 97 ASP A O 1
ATOM 786 N N . ILE A 1 98 ? 10.623 -0.267 4.387 1.00 88.00 98 ILE A N 1
ATOM 787 C CA . ILE A 1 98 ? 9.622 -1.335 4.311 1.00 88.00 98 ILE A CA 1
ATOM 788 C C . ILE A 1 98 ? 10.211 -2.647 4.825 1.00 88.00 98 ILE A C 1
ATOM 790 O O . ILE A 1 98 ? 11.423 -2.893 4.737 1.00 88.00 98 ILE A O 1
ATOM 794 N N . SER A 1 99 ? 9.332 -3.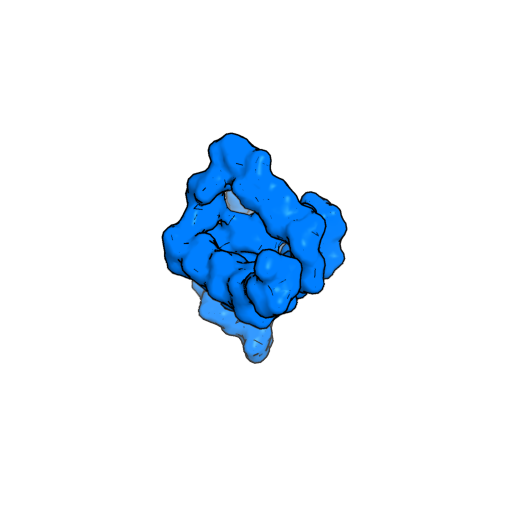496 5.335 1.00 91.44 99 SER A N 1
ATOM 795 C CA . SER A 1 99 ? 9.585 -4.831 5.841 1.00 91.44 99 SER A CA 1
ATOM 796 C C . SER A 1 99 ? 10.237 -5.719 4.779 1.00 91.44 99 SER A C 1
ATOM 798 O O . SER A 1 99 ? 10.096 -5.527 3.567 1.00 91.44 99 SER A O 1
ATOM 800 N N . ASN A 1 100 ? 10.986 -6.727 5.230 1.00 91.31 100 ASN A N 1
ATOM 801 C CA . ASN A 1 100 ? 11.571 -7.703 4.309 1.00 91.31 100 ASN A CA 1
ATOM 802 C C . ASN A 1 100 ? 10.490 -8.514 3.582 1.00 91.31 100 ASN A C 1
ATOM 804 O O . ASN A 1 100 ? 10.684 -8.850 2.417 1.00 91.31 100 ASN A O 1
ATOM 808 N N . GLU A 1 101 ? 9.350 -8.771 4.229 1.00 93.19 101 GLU A N 1
ATOM 809 C CA . GLU A 1 101 ? 8.205 -9.423 3.593 1.00 93.19 101 GLU A CA 1
ATOM 810 C C . GLU A 1 101 ? 7.685 -8.597 2.411 1.00 93.19 101 GLU A C 1
ATOM 812 O O . GLU A 1 101 ? 7.530 -9.119 1.305 1.00 93.19 101 GLU A O 1
ATOM 817 N N . LEU A 1 102 ? 7.488 -7.290 2.598 1.00 93.69 102 LEU A N 1
ATOM 818 C CA . LEU A 1 102 ? 7.030 -6.434 1.514 1.00 93.69 102 LEU A CA 1
ATOM 819 C C . LEU A 1 102 ? 8.078 -6.281 0.403 1.00 93.69 102 LEU A C 1
ATOM 821 O O . LEU A 1 102 ? 7.720 -6.258 -0.776 1.00 93.69 102 LEU A O 1
ATOM 825 N N . LYS A 1 103 ? 9.374 -6.232 0.736 1.00 91.81 103 LYS A N 1
ATOM 826 C CA . LYS A 1 103 ? 10.439 -6.240 -0.285 1.00 91.81 103 LYS A CA 1
ATOM 827 C C . LYS A 1 103 ? 10.347 -7.467 -1.186 1.00 91.81 103 LYS A C 1
ATOM 829 O O . LYS A 1 103 ? 10.479 -7.315 -2.398 1.00 91.81 103 LYS A O 1
ATOM 834 N N . LEU A 1 104 ? 10.101 -8.649 -0.614 1.00 93.31 104 LEU A N 1
ATOM 835 C CA . LEU A 1 104 ? 9.913 -9.881 -1.383 1.00 93.31 104 LEU A CA 1
ATOM 836 C C . LEU A 1 104 ? 8.684 -9.776 -2.292 1.00 93.31 104 LEU A C 1
ATOM 838 O O . LEU A 1 104 ? 8.811 -9.984 -3.493 1.00 93.31 104 LEU A O 1
ATOM 842 N N . LYS A 1 105 ? 7.535 -9.326 -1.770 1.00 94.50 105 LYS A N 1
ATOM 843 C CA . LYS A 1 105 ? 6.310 -9.133 -2.574 1.00 94.50 105 LYS A CA 1
ATOM 844 C C . LYS A 1 105 ? 6.523 -8.180 -3.759 1.00 94.50 105 LYS A C 1
ATOM 846 O O . LYS A 1 105 ? 6.066 -8.444 -4.871 1.00 94.50 105 LYS A O 1
ATOM 851 N N . ILE A 1 106 ? 7.227 -7.068 -3.541 1.00 93.81 106 ILE A N 1
ATOM 852 C CA . ILE A 1 106 ? 7.561 -6.100 -4.597 1.00 93.81 106 ILE A CA 1
ATOM 853 C C . ILE A 1 106 ? 8.523 -6.707 -5.623 1.00 93.81 106 ILE A C 1
ATOM 855 O O . ILE A 1 106 ? 8.340 -6.505 -6.826 1.00 93.81 106 ILE A O 1
ATOM 859 N N . PHE A 1 107 ? 9.537 -7.440 -5.162 1.00 91.62 107 PHE A N 1
ATOM 860 C CA . PHE A 1 107 ? 10.488 -8.128 -6.028 1.00 91.62 107 PHE A CA 1
ATOM 861 C C . PHE A 1 107 ? 9.786 -9.168 -6.906 1.00 91.62 107 PHE A C 1
ATOM 863 O O . PHE A 1 107 ? 9.949 -9.136 -8.125 1.00 91.62 107 PHE A O 1
ATOM 870 N N . ASP A 1 108 ? 8.932 -10.009 -6.322 1.00 93.88 108 ASP A N 1
ATOM 871 C CA . ASP A 1 108 ? 8.147 -11.011 -7.047 1.00 93.88 108 ASP A CA 1
ATOM 872 C C . ASP A 1 108 ? 7.254 -10.355 -8.100 1.00 93.88 108 ASP A C 1
ATOM 874 O O . ASP A 1 108 ? 7.225 -10.780 -9.257 1.00 93.88 108 ASP A O 1
ATOM 878 N N . LYS A 1 109 ? 6.573 -9.258 -7.745 1.00 94.19 109 LYS A N 1
ATOM 879 C CA . LYS A 1 109 ? 5.769 -8.486 -8.700 1.00 94.19 109 LYS A CA 1
ATOM 880 C C . LYS A 1 109 ? 6.611 -7.961 -9.863 1.00 94.19 109 LYS A C 1
ATOM 882 O O . LYS A 1 109 ? 6.166 -8.028 -11.009 1.00 94.19 109 LYS A O 1
ATOM 887 N N . PHE A 1 110 ? 7.801 -7.422 -9.591 1.00 93.44 110 PHE A N 1
ATOM 888 C CA . PHE A 1 110 ? 8.699 -6.953 -10.646 1.00 93.44 110 PHE A CA 1
ATOM 889 C C . PHE A 1 110 ? 9.108 -8.099 -11.574 1.00 93.44 110 PHE A C 1
ATOM 891 O O . PHE A 1 110 ? 8.986 -7.978 -12.794 1.00 93.44 110 PHE A O 1
ATOM 898 N N . PHE A 1 111 ? 9.570 -9.210 -10.999 1.00 91.88 111 PHE A N 1
ATOM 899 C CA . PHE A 1 111 ? 10.059 -10.354 -11.759 1.00 91.88 111 PHE A CA 1
ATOM 900 C C . PHE A 1 111 ? 8.965 -10.960 -12.633 1.00 91.88 111 PHE A C 1
ATOM 902 O O . PHE A 1 111 ? 9.151 -11.065 -13.845 1.00 91.88 111 PHE A O 1
ATOM 909 N N . ASN A 1 112 ? 7.800 -11.250 -12.057 1.00 91.62 112 ASN A N 1
ATOM 910 C CA . ASN A 1 112 ? 6.681 -11.853 -12.780 1.00 91.62 112 ASN A CA 1
ATOM 911 C C . ASN A 1 112 ? 6.185 -10.978 -13.942 1.00 91.62 112 ASN A C 1
ATOM 913 O O . ASN A 1 112 ? 5.783 -11.496 -14.979 1.00 91.62 112 ASN A O 1
ATOM 917 N N . ASN A 1 113 ? 6.244 -9.651 -13.803 1.00 91.62 113 ASN A N 1
ATOM 918 C CA . ASN A 1 113 ? 5.729 -8.742 -14.828 1.00 91.62 113 ASN A CA 1
ATOM 919 C C . ASN A 1 113 ? 6.770 -8.336 -15.877 1.00 91.62 113 ASN A C 1
ATOM 921 O O . ASN A 1 113 ? 6.402 -7.976 -16.996 1.00 91.62 113 ASN A O 1
ATOM 925 N N . PHE A 1 114 ? 8.061 -8.327 -15.533 1.00 89.19 114 PHE A N 1
ATOM 926 C CA . PHE A 1 114 ? 9.072 -7.666 -16.361 1.00 89.19 114 PHE A CA 1
ATOM 927 C C . PHE A 1 114 ? 10.314 -8.501 -16.666 1.00 89.19 114 PHE A C 1
ATOM 929 O O . PHE A 1 114 ? 11.043 -8.108 -17.582 1.00 89.19 114 PHE A O 1
ATOM 936 N N . ALA A 1 115 ? 10.557 -9.621 -15.973 1.00 79.75 115 ALA A N 1
ATOM 937 C CA . ALA A 1 115 ? 11.787 -10.396 -16.151 1.00 79.75 115 ALA A CA 1
ATOM 938 C C . ALA A 1 115 ? 11.834 -11.220 -17.442 1.00 79.75 115 ALA A C 1
ATOM 940 O O . ALA A 1 115 ? 12.919 -11.519 -17.922 1.00 79.75 115 ALA A O 1
ATOM 941 N N . HIS A 1 116 ? 10.692 -11.520 -18.064 1.00 76.06 116 HIS A N 1
ATOM 942 C CA . HIS A 1 116 ? 10.663 -12.196 -19.369 1.00 76.06 116 HIS A CA 1
ATOM 943 C C . HIS A 1 116 ? 11.277 -11.363 -20.510 1.00 76.06 116 HIS A C 1
ATOM 945 O O . HIS A 1 116 ? 11.565 -11.904 -21.571 1.00 76.06 116 HIS A O 1
ATOM 951 N N . ASN A 1 117 ? 11.476 -10.058 -20.288 1.00 64.19 117 ASN A N 1
ATOM 952 C CA . ASN A 1 117 ? 12.039 -9.107 -21.249 1.00 64.19 117 ASN A CA 1
ATOM 953 C C . ASN A 1 117 ? 13.348 -8.474 -20.722 1.00 64.19 117 ASN A C 1
ATOM 955 O O . ASN A 1 117 ? 13.574 -7.276 -20.940 1.00 64.19 117 ASN A O 1
ATOM 959 N N . LEU A 1 118 ? 14.119 -9.204 -19.907 1.00 61.47 118 LEU A N 1
ATOM 960 C CA . LEU A 1 118 ? 15.438 -8.795 -19.400 1.00 61.47 118 LEU A CA 1
ATOM 961 C C . LEU A 1 118 ? 16.568 -9.440 -20.204 1.00 61.47 118 LEU A C 1
ATOM 963 O O . LEU A 1 118 ? 16.391 -10.597 -20.641 1.00 61.47 118 LEU A O 1
#

Organism: Caenorhabditis brenneri (NCBI:txid135651)

Sequence (118 aa):
MGLVVIDGYGYDSVGIEKLEKSFDKSDETDAILVVNERKLHVNKALERFIISSQDFNRRQKLVMADEYNLENLLEYAIGLYNSRSAFQDFNGPHKTDISNELKLKIFDKFFNNFAHNL

pLDDT: mean 78.82, std 14.76, range [47.47, 96.5]

Radius of gyration: 18.99 Å; chains: 1; bounding box: 40×35×51 Å

Secondary structure (DSSP, 8-state):
-PPEEETTEEE-HHHHHHHHHHT---TT---EEEETTEEEE-SHHHHHHHHH-SSS-HHHHHHHHHHTT-HHHHHHHHHT--SGGGGGGGSSS-TTSS-HHHHHHHHHHHHHHHGGG-

Foldseek 3Di:
DAFDADPNDTDDPVRVVVQQVVQDDDPQFDDWDADPNHTGGDARVVLVCQLPDPVADLVNLCLCCQVVVRPVSNVSSLVVCQDPVSCCSCVDPPVPSHDPVVVVVSVCVCCVRPVVPD